Protein AF-D3EEK2-F1 (afdb_monomer_lite)

Radius of gyration: 17.23 Å; chains: 1; bounding box: 36×30×53 Å

pLDDT: mean 83.38, std 15.62, range [36.28, 97.56]

Structure (mmCIF, N/CA/C/O backbone):
data_AF-D3EEK2-F1
#
_entry.id   AF-D3EEK2-F1
#
loop_
_atom_site.group_PDB
_atom_site.id
_atom_site.type_symbol
_atom_site.label_atom_id
_atom_site.label_alt_id
_atom_site.label_comp_id
_atom_site.label_asym_id
_atom_site.label_entity_id
_atom_site.label_seq_id
_atom_site.pdbx_PDB_ins_code
_atom_site.Cartn_x
_atom_site.Cartn_y
_atom_site.Cartn_z
_atom_site.occupancy
_atom_site.B_iso_or_equiv
_atom_site.auth_seq_id
_atom_site.auth_comp_id
_atom_site.auth_asym_id
_atom_site.auth_atom_id
_atom_site.pdbx_PDB_model_num
ATOM 1 N N . MET A 1 1 ? -10.487 3.706 29.193 1.00 39.00 1 MET A N 1
ATOM 2 C CA . MET A 1 1 ? -10.398 3.234 27.797 1.00 39.00 1 MET A CA 1
ATOM 3 C C . MET A 1 1 ? -9.662 1.908 27.867 1.00 39.00 1 MET A C 1
ATOM 5 O O . MET A 1 1 ? -8.514 1.918 28.288 1.00 39.00 1 MET A O 1
ATOM 9 N N . ASN A 1 2 ? -10.366 0.787 27.685 1.00 36.28 2 ASN A N 1
ATOM 10 C CA . ASN A 1 2 ? -9.831 -0.544 27.988 1.00 36.28 2 ASN A CA 1
ATOM 11 C C . ASN A 1 2 ? -8.857 -0.980 26.888 1.00 36.28 2 ASN A C 1
ATOM 13 O O . ASN A 1 2 ? -9.197 -0.924 25.708 1.00 36.28 2 ASN A O 1
ATOM 17 N N . GLU A 1 3 ? -7.656 -1.412 27.270 1.00 43.62 3 GLU A N 1
ATOM 18 C CA . GLU A 1 3 ? -6.621 -1.924 26.358 1.00 43.62 3 GLU A CA 1
ATOM 19 C C . GLU A 1 3 ? -6.900 -3.362 25.863 1.00 43.62 3 GLU A C 1
ATOM 21 O O . GLU A 1 3 ? -6.012 -4.041 25.346 1.00 43.62 3 GLU A O 1
ATOM 26 N N . ASP A 1 4 ? -8.141 -3.836 25.988 1.00 43.84 4 ASP A N 1
ATOM 27 C CA . ASP A 1 4 ? -8.533 -5.227 25.721 1.00 43.84 4 ASP A CA 1
ATOM 28 C C . ASP A 1 4 ? -8.427 -5.639 24.245 1.00 43.84 4 ASP A C 1
ATOM 30 O O . ASP A 1 4 ? -8.330 -6.830 23.947 1.00 43.84 4 ASP A O 1
ATOM 34 N N . TRP A 1 5 ? -8.313 -4.687 23.311 1.00 47.16 5 TRP A N 1
ATOM 35 C CA . TRP A 1 5 ? -8.040 -5.010 21.904 1.00 47.16 5 TRP A CA 1
ATOM 36 C C . TRP A 1 5 ? -6.666 -5.672 21.701 1.00 47.16 5 TRP A C 1
ATOM 38 O O . TRP A 1 5 ? -6.472 -6.374 20.710 1.00 47.16 5 TRP A O 1
ATOM 48 N N . LYS A 1 6 ? -5.721 -5.500 22.642 1.00 44.69 6 LYS A N 1
ATOM 49 C CA . LYS A 1 6 ? -4.389 -6.123 22.577 1.00 44.69 6 LYS A CA 1
ATOM 50 C C . LYS A 1 6 ? -4.415 -7.632 22.871 1.00 44.69 6 LYS A C 1
ATOM 52 O O . LYS A 1 6 ? -3.452 -8.313 22.530 1.00 44.69 6 LYS A O 1
ATOM 57 N N . LYS A 1 7 ? -5.468 -8.168 23.511 1.00 38.81 7 LYS A N 1
ATOM 58 C CA . LYS A 1 7 ? -5.506 -9.565 23.998 1.00 38.81 7 LYS A CA 1
ATOM 59 C C . LYS A 1 7 ? -6.411 -10.518 23.215 1.00 38.81 7 LYS A C 1
ATOM 61 O O . LYS A 1 7 ? -6.133 -11.712 23.223 1.00 38.81 7 LYS A O 1
ATOM 66 N N . GLU A 1 8 ? -7.449 -10.045 22.528 1.00 38.81 8 GLU A N 1
ATOM 67 C CA . GLU A 1 8 ? -8.463 -10.955 21.955 1.00 38.81 8 GLU A CA 1
ATOM 68 C C . GLU A 1 8 ? -8.170 -11.494 20.546 1.00 38.81 8 GLU A C 1
ATOM 70 O O . GLU A 1 8 ? -8.897 -12.354 20.054 1.00 38.81 8 GLU A O 1
ATOM 75 N N . ARG A 1 9 ? -7.081 -11.082 19.892 1.00 46.06 9 ARG A N 1
ATOM 76 C CA . ARG A 1 9 ? -6.668 -11.661 18.602 1.00 46.06 9 ARG A CA 1
ATOM 77 C C . ARG A 1 9 ? -5.162 -11.816 18.562 1.00 46.06 9 ARG A C 1
ATOM 79 O O . ARG A 1 9 ? -4.489 -10.934 18.051 1.00 46.06 9 ARG A O 1
ATOM 86 N N . GLY A 1 10 ? -4.642 -12.916 19.112 1.00 36.31 10 GLY A N 1
ATOM 87 C CA . GLY A 1 10 ? -3.218 -13.286 19.150 1.00 36.31 10 GLY A CA 1
ATOM 88 C C . GLY A 1 10 ? -2.546 -13.464 17.778 1.00 36.31 10 GLY A C 1
ATOM 89 O O . GLY A 1 10 ? -1.915 -14.480 17.521 1.00 36.31 10 GLY A O 1
ATOM 90 N N . MET A 1 11 ? -2.675 -12.480 16.897 1.00 45.88 11 MET A N 1
ATOM 91 C CA . MET A 1 11 ? -1.935 -12.311 15.664 1.00 45.88 11 MET A CA 1
ATOM 92 C C . MET A 1 11 ? -1.010 -11.125 15.882 1.00 45.88 11 MET A C 1
ATOM 94 O O . MET A 1 11 ? -1.413 -9.964 15.806 1.00 45.88 11 MET A O 1
ATOM 98 N N . SER A 1 12 ? 0.255 -11.420 16.160 1.00 53.75 12 SER A N 1
ATOM 99 C CA . SER A 1 12 ? 1.298 -10.445 15.884 1.00 53.75 12 SER A CA 1
ATOM 100 C C . SER A 1 12 ? 1.316 -10.268 14.366 1.00 53.75 12 SER A C 1
ATOM 102 O O . SER A 1 12 ? 1.876 -11.103 13.664 1.00 53.75 12 SER A O 1
ATOM 104 N N . TYR A 1 13 ? 0.646 -9.231 13.846 1.00 62.06 13 TYR A N 1
ATOM 105 C CA . TYR A 1 13 ? 0.658 -8.895 12.409 1.00 62.06 13 TYR A CA 1
ATOM 106 C C . TYR A 1 13 ? 2.073 -8.606 11.887 1.00 62.06 13 TYR A C 1
ATOM 108 O O . TYR A 1 13 ? 2.296 -8.575 10.683 1.00 62.06 13 TYR A O 1
ATOM 116 N N . PHE A 1 14 ? 3.010 -8.399 12.810 1.00 69.75 14 PHE A N 1
ATOM 117 C CA . PHE A 1 14 ? 4.388 -8.035 12.564 1.00 69.75 14 PHE A CA 1
ATOM 118 C C . PHE A 1 14 ? 5.326 -9.010 13.256 1.00 69.75 14 PHE A C 1
ATOM 120 O O . PHE A 1 14 ? 5.081 -9.437 14.389 1.00 69.75 14 PHE A O 1
ATOM 127 N N . LYS A 1 15 ? 6.450 -9.308 12.618 1.00 76.69 15 LYS A N 1
ATOM 128 C CA . LYS A 1 15 ? 7.621 -9.830 13.321 1.00 76.69 15 LYS A CA 1
ATOM 129 C C . LYS A 1 15 ? 8.197 -8.728 14.211 1.00 76.69 15 LYS A C 1
ATOM 131 O O . LYS A 1 15 ? 8.028 -7.538 13.945 1.00 76.69 15 LYS A O 1
ATOM 136 N N . GLN A 1 16 ? 8.896 -9.114 15.276 1.00 72.44 16 GLN A N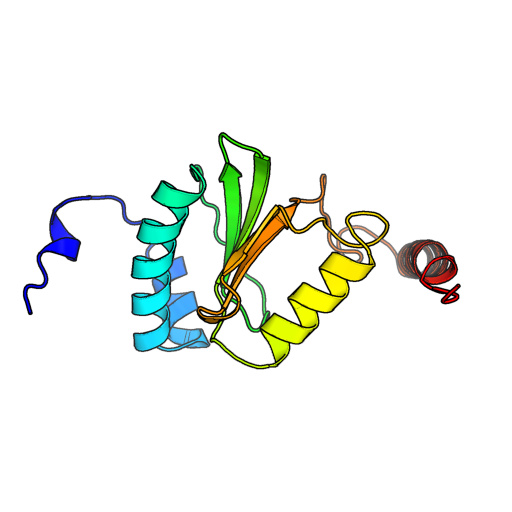 1
ATOM 137 C CA . GLN A 1 16 ? 9.444 -8.154 16.239 1.00 72.44 16 GLN A CA 1
ATOM 138 C C . GLN A 1 16 ? 10.369 -7.116 15.575 1.00 72.44 16 GLN A C 1
ATOM 140 O O . GLN A 1 16 ? 10.294 -5.931 15.896 1.00 72.44 16 GLN A O 1
ATOM 145 N N . ASP A 1 17 ? 11.170 -7.530 14.591 1.00 82.12 17 ASP A N 1
ATOM 146 C CA . ASP A 1 17 ? 12.060 -6.634 13.850 1.00 82.12 17 ASP A CA 1
ATOM 147 C C . ASP A 1 17 ? 11.302 -5.653 12.935 1.00 82.12 17 ASP A C 1
ATOM 149 O O . ASP A 1 17 ? 11.770 -4.542 12.684 1.00 82.12 17 ASP A O 1
ATOM 153 N N . GLU A 1 18 ? 10.118 -6.024 12.444 1.00 83.31 18 GLU A N 1
ATOM 154 C CA . GLU A 1 18 ? 9.257 -5.153 11.637 1.00 83.31 18 GLU A CA 1
ATOM 155 C C . GLU A 1 18 ? 8.629 -4.056 12.500 1.00 83.31 18 GLU A C 1
ATOM 157 O O . GLU A 1 18 ? 8.640 -2.886 12.108 1.00 83.31 18 GLU A O 1
ATOM 162 N N . THR A 1 19 ? 8.168 -4.411 13.702 1.00 86.38 19 THR A N 1
ATOM 163 C CA . THR A 1 19 ? 7.663 -3.458 14.699 1.00 86.38 19 THR A CA 1
ATOM 164 C C . THR A 1 19 ? 8.707 -2.392 15.022 1.00 86.38 19 THR A C 1
ATOM 166 O O . THR A 1 19 ? 8.426 -1.196 14.925 1.00 86.38 19 THR A O 1
ATOM 169 N N . GLU A 1 20 ? 9.936 -2.806 15.337 1.00 86.19 20 GLU A N 1
ATOM 170 C CA . GLU A 1 20 ? 11.037 -1.888 15.652 1.00 86.19 20 GLU A CA 1
ATOM 171 C C . GLU A 1 20 ? 11.357 -0.952 14.478 1.00 86.19 20 GLU A C 1
ATOM 173 O O . GLU A 1 20 ? 11.512 0.257 14.671 1.00 86.19 20 GLU A O 1
ATOM 178 N N . LYS A 1 21 ? 11.377 -1.471 13.242 1.00 86.00 21 LYS A N 1
ATOM 179 C CA . LYS A 1 21 ? 11.602 -0.667 12.028 1.00 86.00 21 LYS A CA 1
ATOM 180 C C . LYS A 1 21 ? 10.499 0.371 11.805 1.00 86.00 21 LYS A C 1
ATOM 182 O O . LYS A 1 21 ? 10.804 1.513 11.452 1.00 86.00 21 LYS A O 1
ATOM 187 N N . ILE A 1 22 ? 9.230 0.005 12.002 1.00 85.50 22 ILE A N 1
ATOM 188 C CA . ILE A 1 22 ? 8.098 0.929 11.832 1.00 85.50 22 ILE A CA 1
ATOM 189 C C . ILE A 1 22 ? 8.144 2.024 12.900 1.00 85.50 22 ILE A C 1
ATOM 191 O O . ILE A 1 22 ? 8.058 3.205 12.557 1.00 85.50 22 ILE A O 1
ATOM 195 N N . ILE A 1 23 ? 8.337 1.656 14.171 1.00 89.19 23 ILE A N 1
ATOM 196 C CA . ILE A 1 23 ? 8.418 2.613 15.284 1.00 89.19 23 ILE A CA 1
ATOM 197 C C . ILE A 1 23 ? 9.604 3.561 15.092 1.00 89.19 23 ILE A C 1
ATOM 199 O O . ILE A 1 23 ? 9.427 4.776 15.170 1.00 89.19 23 ILE A O 1
ATOM 203 N N . SER A 1 24 ? 10.790 3.033 14.775 1.00 88.00 24 SER A N 1
ATOM 204 C CA . SER A 1 24 ? 12.001 3.832 14.555 1.00 88.00 24 SER A CA 1
ATOM 205 C C . SER A 1 24 ? 11.819 4.872 13.445 1.00 88.00 24 SER A C 1
ATOM 207 O O . SER A 1 24 ? 12.291 6.002 13.565 1.00 88.00 24 SER A O 1
ATOM 209 N N . ARG A 1 25 ? 11.103 4.517 12.372 1.00 86.69 25 ARG A N 1
ATOM 210 C CA . ARG A 1 25 ? 10.916 5.394 11.213 1.00 86.69 25 ARG A CA 1
ATOM 211 C C . ARG A 1 25 ? 9.765 6.387 11.370 1.00 86.69 25 ARG A C 1
ATOM 213 O O . ARG A 1 25 ? 9.893 7.533 10.942 1.00 86.69 25 ARG A O 1
ATOM 220 N N . PHE A 1 26 ? 8.630 5.950 11.907 1.00 87.12 26 PHE A N 1
ATOM 221 C CA . PHE A 1 26 ? 7.379 6.716 11.854 1.00 87.12 26 PHE A CA 1
ATOM 222 C C . PHE A 1 26 ? 6.865 7.186 13.221 1.00 87.12 26 PHE A C 1
ATOM 224 O O . PHE A 1 26 ? 6.008 8.081 13.267 1.00 87.12 26 PHE A O 1
ATOM 231 N N . GLY A 1 27 ? 7.411 6.628 14.303 1.00 90.69 27 GLY A N 1
ATOM 232 C CA . GLY A 1 27 ? 7.006 6.863 15.685 1.00 90.69 27 GLY A CA 1
ATOM 233 C C . GLY A 1 27 ? 5.954 5.870 16.187 1.00 90.69 27 GLY A C 1
ATOM 234 O O . GLY A 1 27 ? 5.191 5.285 15.418 1.00 90.69 27 GLY A O 1
ATOM 235 N N . GLU A 1 28 ? 5.891 5.718 17.508 1.00 92.06 28 GLU A N 1
ATOM 236 C CA . GLU A 1 28 ? 4.999 4.780 18.202 1.00 92.06 28 GLU A CA 1
ATOM 237 C C . GLU A 1 28 ? 3.512 5.062 17.945 1.00 92.06 28 GLU A C 1
ATOM 239 O O . GLU A 1 28 ? 2.760 4.158 17.594 1.00 92.06 28 GLU A O 1
ATOM 244 N N . SER A 1 29 ? 3.094 6.331 17.986 1.00 91.75 29 SER A N 1
ATOM 245 C CA . SER A 1 29 ? 1.699 6.713 17.714 1.00 91.75 29 SER A CA 1
ATOM 246 C C . SER A 1 29 ? 1.235 6.332 16.305 1.00 91.75 29 SER A C 1
ATOM 248 O O . SER A 1 29 ? 0.063 6.018 16.083 1.00 91.75 29 SER A O 1
ATOM 250 N N . PHE A 1 30 ? 2.155 6.341 15.338 1.00 91.38 30 PHE A N 1
ATOM 251 C CA . PHE A 1 30 ? 1.868 5.883 13.988 1.00 91.38 30 PHE A CA 1
ATOM 252 C C . PHE A 1 30 ? 1.775 4.358 13.924 1.00 91.38 30 PHE A C 1
ATOM 254 O O . PHE A 1 30 ? 0.872 3.842 13.277 1.00 91.38 30 PHE A O 1
ATOM 261 N N . TYR A 1 31 ? 2.656 3.639 14.618 1.00 90.75 31 TYR A N 1
ATOM 262 C CA . TYR A 1 31 ? 2.573 2.182 14.719 1.00 90.75 31 TYR A CA 1
ATOM 263 C C . TYR A 1 31 ? 1.231 1.723 15.317 1.00 90.75 31 TYR A C 1
ATOM 265 O O . TYR A 1 31 ? 0.569 0.849 14.760 1.00 90.75 31 TYR A O 1
ATOM 273 N N . GLU A 1 32 ? 0.755 2.373 16.380 1.00 91.56 32 GLU A N 1
ATOM 274 C CA . GLU A 1 32 ? -0.568 2.079 16.943 1.00 91.56 32 GLU A CA 1
ATOM 275 C C . GLU A 1 32 ? -1.710 2.347 15.955 1.00 91.56 32 GLU A C 1
ATOM 277 O O . GLU A 1 32 ? -2.690 1.602 15.919 1.00 91.56 32 GLU A O 1
ATOM 282 N N . LYS A 1 33 ? -1.597 3.410 15.145 1.00 92.00 33 LYS A N 1
ATOM 283 C CA . LYS A 1 33 ? -2.541 3.671 14.052 1.00 92.00 33 LYS A CA 1
ATOM 284 C C . LYS A 1 33 ? -2.525 2.523 13.043 1.00 92.00 33 LYS A C 1
ATOM 286 O O . LYS A 1 33 ? -3.589 2.005 12.733 1.00 92.00 33 LYS A O 1
ATOM 291 N N . VAL A 1 34 ? -1.345 2.094 12.594 1.00 91.44 34 VAL A N 1
ATOM 292 C CA . VAL A 1 34 ? -1.199 0.979 11.645 1.00 91.44 34 VAL A CA 1
ATOM 293 C C . VAL A 1 34 ? -1.891 -0.282 12.166 1.00 91.44 34 VAL A C 1
ATOM 295 O O . VAL A 1 34 ? -2.619 -0.918 11.411 1.00 91.44 34 VAL A O 1
ATOM 298 N N . LEU A 1 35 ? -1.736 -0.617 13.451 1.00 91.44 35 LEU A N 1
ATOM 299 C CA . LEU A 1 35 ? -2.418 -1.771 14.049 1.00 91.44 35 LEU A CA 1
ATOM 300 C C . LEU A 1 35 ? -3.947 -1.659 13.961 1.00 91.44 35 LEU A C 1
ATOM 302 O O . LEU A 1 35 ? -4.614 -2.619 13.576 1.00 91.44 35 LEU A O 1
ATOM 306 N N . ARG A 1 36 ? -4.508 -0.488 14.287 1.00 92.62 36 ARG A N 1
ATOM 307 C CA . ARG A 1 36 ? -5.960 -0.253 14.199 1.00 92.62 36 ARG A CA 1
ATOM 308 C C . ARG A 1 36 ? -6.465 -0.294 12.758 1.00 92.62 36 ARG A C 1
ATOM 310 O O . ARG A 1 36 ? -7.521 -0.873 12.497 1.00 92.62 36 ARG A O 1
ATOM 317 N N . ASP A 1 37 ? -5.709 0.289 11.836 1.00 94.06 37 ASP A N 1
ATOM 318 C CA . ASP A 1 37 ? -6.063 0.326 10.421 1.00 94.06 37 ASP A CA 1
ATOM 319 C C . ASP A 1 37 ? -6.039 -1.082 9.827 1.00 94.06 37 ASP A C 1
ATOM 321 O O . ASP A 1 37 ? -7.006 -1.486 9.189 1.00 94.06 37 ASP A O 1
ATOM 325 N N . ILE A 1 38 ? -4.995 -1.875 10.092 1.00 91.38 38 ILE A N 1
ATOM 326 C CA . ILE A 1 38 ? -4.919 -3.259 9.608 1.00 91.38 38 ILE A CA 1
ATOM 327 C C . ILE A 1 38 ? -6.150 -4.045 10.048 1.00 91.38 38 ILE A C 1
ATOM 329 O O . ILE A 1 38 ? -6.772 -4.681 9.204 1.00 91.38 38 ILE A O 1
ATOM 333 N N . VAL A 1 39 ? -6.553 -3.965 11.319 1.00 91.12 39 VAL A N 1
ATOM 334 C CA . VAL A 1 39 ? -7.767 -4.646 11.800 1.00 91.12 39 VAL A CA 1
ATOM 335 C C . VAL A 1 39 ? -9.004 -4.170 11.033 1.00 91.12 39 VAL A C 1
ATOM 337 O O . VAL A 1 39 ? -9.753 -4.989 10.501 1.00 91.12 39 VAL A O 1
ATOM 340 N N . THR A 1 40 ? -9.183 -2.853 10.922 1.00 94.56 40 THR A N 1
ATOM 341 C CA . THR A 1 40 ? -10.353 -2.238 10.279 1.00 94.56 40 THR A CA 1
ATOM 342 C C . THR A 1 40 ? -10.472 -2.638 8.807 1.00 94.56 40 THR A C 1
ATOM 344 O O . THR A 1 40 ? -11.521 -3.098 8.352 1.00 94.56 40 THR A O 1
ATOM 347 N N . TYR A 1 41 ? -9.390 -2.488 8.044 1.00 95.44 41 TYR A N 1
ATOM 348 C CA . TYR A 1 41 ? -9.411 -2.698 6.599 1.00 95.44 41 TYR A CA 1
ATOM 349 C C . TYR A 1 41 ? -9.260 -4.166 6.207 1.00 95.44 41 TYR A C 1
ATOM 351 O O . TYR A 1 41 ? -9.749 -4.553 5.148 1.00 95.44 41 TYR A O 1
ATOM 359 N N . THR A 1 42 ? -8.695 -5.011 7.075 1.00 93.12 42 THR A N 1
ATOM 360 C CA . THR A 1 42 ? -8.743 -6.469 6.899 1.00 93.12 42 THR A CA 1
ATOM 361 C C . THR A 1 42 ? -10.179 -6.966 6.865 1.00 93.12 42 THR A C 1
ATOM 363 O O . THR A 1 42 ? -10.556 -7.701 5.954 1.00 93.12 42 THR A O 1
ATOM 366 N N . GLU A 1 43 ? -11.017 -6.520 7.799 1.00 93.44 43 GLU A N 1
ATOM 367 C CA . GLU A 1 43 ? -12.425 -6.918 7.826 1.00 93.44 43 GLU A CA 1
ATOM 368 C C . GLU A 1 43 ? -13.221 -6.315 6.663 1.00 93.44 43 GLU A C 1
ATOM 370 O O . GLU A 1 43 ? -14.033 -7.017 6.042 1.00 93.44 43 GLU A O 1
ATOM 375 N N . LYS A 1 44 ? -12.964 -5.033 6.359 1.00 96.62 44 LYS A N 1
ATOM 376 C CA . LYS A 1 44 ? -13.651 -4.270 5.307 1.00 96.62 44 LYS A CA 1
ATOM 377 C C . LYS A 1 44 ? -13.358 -4.807 3.905 1.00 96.62 44 LYS A C 1
ATOM 379 O O . LYS A 1 44 ? -14.280 -4.933 3.107 1.00 96.62 44 LYS A O 1
ATOM 384 N N . TRP A 1 45 ? -12.099 -5.137 3.613 1.00 97.56 45 TRP A N 1
ATOM 385 C CA . TRP A 1 45 ? -11.632 -5.513 2.271 1.00 97.56 45 TRP A CA 1
ATOM 386 C C . TRP A 1 45 ? -11.184 -6.978 2.155 1.00 97.56 45 TRP A C 1
ATOM 388 O O . TRP A 1 45 ? -10.586 -7.366 1.149 1.00 97.56 45 TRP A O 1
ATOM 398 N N . LYS A 1 46 ? -11.501 -7.794 3.171 1.00 96.31 46 LYS A N 1
ATOM 399 C CA . LYS A 1 46 ? -11.230 -9.242 3.230 1.00 96.31 46 LYS A CA 1
ATOM 400 C C . LYS A 1 46 ? -9.761 -9.573 2.975 1.00 96.31 46 LYS A C 1
ATOM 402 O O . LYS A 1 46 ? -9.447 -10.377 2.098 1.00 96.31 46 LYS A O 1
ATOM 407 N N . LEU A 1 47 ? -8.872 -8.895 3.706 1.00 95.62 47 LEU A N 1
ATOM 408 C CA . LEU A 1 47 ? -7.425 -9.008 3.516 1.00 95.62 47 LEU A CA 1
ATOM 409 C C . LEU A 1 47 ? -6.802 -10.121 4.369 1.00 95.62 47 LEU A C 1
ATOM 411 O O . LEU A 1 47 ? -7.223 -10.362 5.495 1.00 95.62 47 LEU A O 1
ATOM 415 N N . TYR A 1 48 ? -5.767 -10.773 3.852 1.00 93.50 48 TYR A N 1
ATOM 416 C CA . TYR A 1 48 ? -5.003 -11.817 4.539 1.00 93.50 48 TYR A CA 1
ATOM 417 C C . TYR A 1 48 ? -3.584 -11.940 3.948 1.00 93.50 48 TYR A C 1
ATOM 419 O O . TYR A 1 48 ? -3.240 -11.221 3.011 1.00 93.50 48 TYR A O 1
ATOM 427 N N . ASP A 1 49 ? -2.746 -12.824 4.506 1.00 92.38 49 ASP A N 1
ATOM 428 C CA . ASP A 1 49 ? -1.360 -13.082 4.062 1.00 92.38 49 ASP A CA 1
ATOM 429 C C . ASP A 1 49 ? -0.494 -11.807 3.933 1.00 92.38 49 ASP A C 1
ATOM 431 O O . ASP A 1 49 ? 0.061 -11.516 2.875 1.00 92.38 49 ASP A O 1
ATOM 435 N N . PHE A 1 50 ? -0.392 -11.015 5.004 1.00 91.00 50 PHE A N 1
ATOM 436 C CA . PHE A 1 50 ? 0.378 -9.768 4.992 1.00 91.00 50 PHE A CA 1
ATOM 437 C C . PHE A 1 50 ? 1.895 -10.005 4.999 1.00 91.00 50 PHE A C 1
ATOM 439 O O . PHE A 1 50 ? 2.426 -10.737 5.832 1.00 91.00 50 PHE A O 1
ATOM 446 N N . GLU A 1 51 ? 2.595 -9.295 4.120 1.00 90.69 51 GLU A N 1
ATOM 447 C CA . GLU A 1 51 ? 4.051 -9.204 4.048 1.00 90.69 51 GLU A CA 1
ATOM 448 C C . GLU A 1 51 ? 4.458 -7.727 4.079 1.00 90.69 51 GLU A C 1
ATOM 450 O O . GLU A 1 51 ? 4.085 -6.939 3.202 1.00 90.69 51 GLU A O 1
ATOM 455 N N . PHE A 1 52 ? 5.227 -7.332 5.095 1.00 88.81 52 PHE A N 1
ATOM 456 C CA . PHE A 1 52 ? 5.699 -5.958 5.214 1.00 88.81 52 PHE A CA 1
ATOM 457 C C . PHE A 1 52 ? 6.805 -5.660 4.194 1.00 88.81 52 PHE A C 1
ATOM 459 O O . PHE A 1 52 ? 7.854 -6.304 4.162 1.00 88.81 52 PHE A O 1
ATOM 466 N N . VAL A 1 53 ? 6.599 -4.624 3.379 1.00 87.31 53 VAL A N 1
ATOM 467 C CA . VAL A 1 53 ? 7.590 -4.163 2.406 1.00 87.31 53 VAL A CA 1
ATOM 468 C C . VAL A 1 53 ? 8.474 -3.106 3.052 1.00 87.31 53 VAL A C 1
ATOM 470 O O . VAL A 1 53 ? 8.095 -1.941 3.208 1.00 87.31 53 VAL A O 1
ATOM 473 N N . HIS A 1 54 ? 9.702 -3.504 3.377 1.00 78.00 54 HIS A N 1
ATOM 474 C CA . HIS A 1 54 ? 10.746 -2.591 3.828 1.00 78.00 54 HIS A CA 1
ATOM 475 C C . HIS A 1 54 ? 11.121 -1.605 2.713 1.00 78.00 54 HIS A C 1
ATOM 477 O O . HIS A 1 54 ? 11.957 -1.889 1.859 1.00 78.00 54 HIS A O 1
ATOM 483 N N . SER A 1 55 ? 10.508 -0.423 2.722 1.00 70.75 55 SER A N 1
ATOM 484 C CA . SER A 1 55 ? 10.820 0.649 1.778 1.00 70.75 55 SER A CA 1
ATOM 485 C C . SER A 1 55 ? 11.067 1.970 2.502 1.00 70.75 55 SER A C 1
ATOM 487 O O . SER A 1 55 ? 10.480 2.255 3.546 1.00 70.75 55 SER A O 1
ATOM 489 N N . TYR A 1 56 ? 11.907 2.828 1.918 1.00 60.94 56 TYR A N 1
ATOM 490 C CA . TYR A 1 56 ? 12.102 4.212 2.370 1.00 60.94 56 TYR A CA 1
ATOM 491 C C . TYR A 1 56 ? 10.943 5.135 1.955 1.00 60.94 56 TYR A C 1
ATOM 493 O O . TYR A 1 56 ? 11.136 6.342 1.800 1.00 60.94 56 TYR A O 1
ATOM 501 N N . SER A 1 57 ? 9.732 4.602 1.779 1.00 66.69 57 SER A N 1
ATOM 502 C CA . SER A 1 57 ? 8.570 5.405 1.409 1.00 66.69 57 SER A CA 1
ATOM 503 C C . SER A 1 57 ? 8.053 6.236 2.597 1.00 66.69 57 SER A C 1
ATOM 505 O O . SER A 1 57 ? 8.462 6.038 3.751 1.00 66.69 57 SER A O 1
ATOM 507 N N . ALA A 1 58 ? 7.182 7.206 2.312 1.00 74.06 58 ALA A N 1
ATOM 508 C CA . ALA A 1 58 ? 6.474 7.989 3.327 1.00 74.06 58 ALA A CA 1
ATOM 509 C C . ALA A 1 58 ? 5.335 7.202 4.011 1.00 74.06 58 ALA A C 1
ATOM 511 O O . ALA A 1 58 ? 4.847 7.632 5.056 1.00 74.06 58 ALA A O 1
ATOM 512 N N . ASN A 1 59 ? 4.954 6.053 3.443 1.00 84.00 59 ASN A N 1
ATOM 513 C CA . ASN A 1 59 ? 3.883 5.179 3.908 1.00 84.00 59 ASN A CA 1
ATOM 514 C C . ASN A 1 59 ? 4.451 3.842 4.419 1.00 84.00 59 ASN A C 1
ATOM 516 O O . ASN A 1 59 ? 5.525 3.388 4.014 1.00 84.00 59 ASN A O 1
ATOM 520 N N . CYS A 1 60 ? 3.704 3.188 5.301 1.00 89.69 60 CYS A N 1
ATOM 521 C CA . CYS A 1 60 ? 3.895 1.783 5.631 1.00 89.69 60 CYS A CA 1
ATOM 522 C C . CYS A 1 60 ? 3.206 0.946 4.546 1.00 89.69 60 CYS A C 1
ATOM 524 O O . CYS A 1 60 ? 2.043 1.194 4.235 1.00 89.69 60 CYS A O 1
ATOM 526 N N . VAL A 1 61 ? 3.928 0.017 3.920 1.00 91.81 61 VAL A N 1
ATOM 527 C CA . VAL A 1 61 ? 3.452 -0.702 2.730 1.00 91.81 61 VAL A CA 1
ATOM 528 C C . VAL A 1 61 ? 3.443 -2.195 3.004 1.00 91.81 61 VAL A C 1
ATOM 530 O O . VAL A 1 61 ? 4.435 -2.742 3.482 1.00 91.81 61 VAL A O 1
ATOM 533 N N . PHE A 1 62 ? 2.343 -2.849 2.649 1.00 92.38 62 PHE A N 1
ATOM 534 C CA . PHE A 1 62 ? 2.160 -4.285 2.786 1.00 92.38 62 PHE A CA 1
ATOM 535 C C . PHE A 1 62 ? 1.772 -4.889 1.451 1.00 92.38 62 PHE A C 1
ATOM 537 O O . PHE A 1 62 ? 0.853 -4.394 0.804 1.00 92.38 62 PHE A O 1
ATOM 544 N N . LYS A 1 63 ? 2.420 -5.985 1.066 1.00 93.69 63 LYS A N 1
ATOM 545 C CA . LYS A 1 63 ? 1.813 -6.925 0.124 1.00 93.69 63 LYS A CA 1
ATOM 546 C C . LYS A 1 63 ? 0.835 -7.790 0.910 1.00 93.69 63 LYS A C 1
ATOM 548 O O . LYS A 1 63 ? 1.113 -8.153 2.048 1.00 93.69 63 LYS A O 1
ATOM 553 N N . CYS A 1 64 ? -0.316 -8.080 0.332 1.00 94.38 64 CYS A N 1
ATOM 554 C CA . CYS A 1 64 ? -1.315 -8.950 0.937 1.00 94.38 64 CYS A CA 1
ATOM 555 C C . CYS A 1 64 ? -2.199 -9.574 -0.144 1.00 94.38 64 CYS A C 1
ATOM 557 O O . CYS A 1 64 ? -2.045 -9.301 -1.339 1.00 94.38 64 CYS A O 1
ATOM 559 N N . ARG A 1 65 ? -3.132 -10.421 0.274 1.00 95.81 65 ARG A N 1
ATOM 560 C CA . ARG A 1 65 ? -4.204 -10.933 -0.575 1.00 95.81 65 ARG A CA 1
ATOM 561 C C . ARG A 1 65 ? -5.542 -10.397 -0.110 1.00 95.81 65 ARG A C 1
ATOM 563 O O . ARG A 1 65 ? -5.746 -10.193 1.079 1.00 95.81 65 ARG A O 1
ATOM 570 N N . SER A 1 66 ? -6.455 -10.220 -1.052 1.00 97.12 66 SER A N 1
ATOM 571 C CA . SER A 1 66 ? -7.863 -9.925 -0.823 1.00 97.12 66 SER A CA 1
ATOM 572 C C . SER A 1 66 ? -8.712 -11.032 -1.433 1.00 97.12 66 SER A C 1
ATOM 574 O O . SER A 1 66 ? -8.478 -11.435 -2.573 1.00 97.12 66 SER A O 1
ATOM 576 N N . GLU A 1 67 ? -9.742 -11.489 -0.723 1.00 97.31 67 GLU A N 1
ATOM 577 C CA . GLU A 1 67 ? -10.750 -12.386 -1.313 1.00 97.31 67 GLU A CA 1
ATOM 578 C C . GLU A 1 67 ? -11.514 -11.720 -2.469 1.00 97.31 67 GLU A C 1
ATOM 580 O O . GLU A 1 67 ? -12.022 -12.405 -3.353 1.00 97.31 67 GLU A O 1
ATOM 585 N N . LEU A 1 68 ? -11.578 -10.384 -2.476 1.00 97.00 68 LEU A N 1
ATOM 586 C CA . LEU A 1 68 ? -12.301 -9.596 -3.474 1.00 97.00 68 LEU A CA 1
ATOM 587 C C . LEU A 1 68 ? -11.443 -9.289 -4.709 1.00 97.00 68 LEU A C 1
ATOM 589 O O . LEU A 1 68 ? -11.968 -9.217 -5.819 1.00 97.00 68 LEU A O 1
ATOM 593 N N . TYR A 1 69 ? -10.134 -9.091 -4.514 1.00 96.75 69 TYR A N 1
ATOM 594 C CA . TYR A 1 69 ? -9.249 -8.499 -5.528 1.00 96.75 69 TYR A CA 1
ATOM 595 C C . TYR A 1 69 ? -8.009 -9.339 -5.878 1.00 96.75 69 TYR A C 1
ATOM 597 O O . TYR A 1 69 ? -7.298 -9.007 -6.823 1.00 96.75 69 TYR A O 1
ATOM 605 N N . GLY A 1 70 ? -7.735 -10.437 -5.167 1.00 96.00 70 GLY A N 1
ATOM 606 C CA . GLY A 1 70 ? -6.531 -11.245 -5.381 1.00 96.00 70 GLY A CA 1
ATOM 607 C C . GLY A 1 70 ? -5.286 -10.612 -4.753 1.00 96.00 70 GLY A C 1
ATOM 608 O O . GLY A 1 70 ? -5.333 -10.186 -3.605 1.00 96.00 70 GLY A O 1
ATOM 609 N N . ASN A 1 71 ? -4.153 -10.583 -5.464 1.00 96.31 71 ASN A N 1
ATOM 610 C CA . ASN A 1 71 ? -2.911 -10.000 -4.939 1.00 96.31 71 ASN A CA 1
ATOM 611 C C . ASN A 1 71 ? -3.002 -8.466 -4.893 1.00 96.31 71 ASN A C 1
ATOM 613 O O . ASN A 1 71 ? -3.198 -7.814 -5.920 1.00 96.31 71 ASN A O 1
ATOM 617 N N . THR A 1 72 ? -2.788 -7.887 -3.715 1.00 96.75 72 THR A N 1
ATOM 618 C CA . THR A 1 72 ? -2.970 -6.455 -3.454 1.00 96.75 72 THR A CA 1
ATOM 619 C C . THR A 1 72 ? -1.793 -5.849 -2.698 1.00 96.75 72 THR A C 1
ATOM 621 O O . THR A 1 72 ? -1.004 -6.547 -2.058 1.00 96.75 72 THR A O 1
ATOM 624 N N . VAL A 1 73 ? -1.686 -4.525 -2.753 1.00 95.38 73 VAL A N 1
ATOM 625 C CA . VAL A 1 73 ? -0.797 -3.731 -1.907 1.00 95.38 73 VAL A CA 1
ATOM 626 C C . VAL A 1 73 ? -1.643 -2.804 -1.043 1.00 95.38 73 VAL A C 1
ATOM 628 O O . VAL A 1 73 ? -2.426 -2.010 -1.559 1.00 95.38 73 VAL A O 1
ATOM 631 N N . LEU A 1 74 ? -1.478 -2.893 0.276 1.00 95.50 74 LEU A N 1
ATOM 632 C CA . LEU A 1 74 ? -2.063 -1.963 1.236 1.00 95.50 74 LEU A CA 1
ATOM 633 C C . LEU A 1 74 ? -1.017 -0.918 1.629 1.00 95.50 74 LEU A C 1
ATOM 635 O O . LEU A 1 74 ? 0.025 -1.245 2.203 1.00 95.50 74 LEU A O 1
ATOM 639 N N . LYS A 1 75 ? -1.315 0.351 1.363 1.00 94.31 75 LYS A N 1
ATOM 640 C CA . LYS A 1 75 ? -0.537 1.496 1.833 1.00 94.31 75 LYS A CA 1
ATOM 641 C C . LYS A 1 75 ? -1.251 2.146 3.008 1.00 94.31 75 LYS A C 1
ATOM 643 O O . LYS A 1 75 ? -2.401 2.561 2.892 1.00 94.31 75 LYS A O 1
ATOM 648 N N . VAL A 1 76 ? -0.535 2.272 4.119 1.00 92.88 76 VAL A N 1
ATOM 649 C CA . VAL A 1 76 ? -0.975 2.966 5.329 1.00 92.88 76 VAL A CA 1
ATOM 650 C C . VAL A 1 76 ? -0.085 4.182 5.535 1.00 92.88 76 VAL A C 1
ATOM 652 O O . VAL A 1 76 ? 1.098 4.066 5.851 1.00 92.88 76 VAL A O 1
ATOM 655 N N . GLY A 1 77 ? -0.650 5.363 5.329 1.00 89.94 77 GLY A N 1
ATOM 656 C CA . GLY A 1 77 ? 0.019 6.647 5.466 1.00 89.94 77 GLY A CA 1
ATOM 657 C C . GLY A 1 77 ? -0.515 7.481 6.626 1.00 89.94 77 GLY A C 1
ATOM 658 O O . GLY A 1 77 ? -1.419 7.092 7.375 1.00 89.94 77 GLY A O 1
ATOM 659 N N . LYS A 1 78 ? 0.068 8.675 6.777 1.00 85.31 78 LYS A N 1
ATOM 660 C CA . LYS A 1 78 ? -0.541 9.750 7.571 1.00 85.31 78 LYS A CA 1
ATOM 661 C C . LYS A 1 78 ? -1.566 10.470 6.689 1.00 85.31 78 LYS A C 1
ATOM 663 O O . LYS A 1 78 ? -1.270 10.684 5.515 1.00 85.31 78 LYS A O 1
ATOM 668 N N . PRO A 1 79 ? -2.713 10.894 7.235 1.00 78.75 79 PRO A N 1
ATOM 669 C CA . PRO A 1 79 ? -3.690 11.663 6.478 1.00 78.75 79 PRO A CA 1
ATOM 670 C C . PRO A 1 79 ? -3.088 13.026 6.128 1.00 78.75 7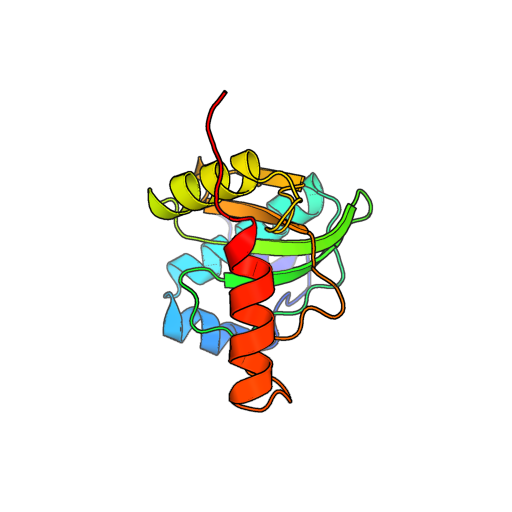9 PRO A C 1
ATOM 672 O O . PRO A 1 79 ? -2.920 13.900 6.980 1.00 78.75 79 PRO A O 1
ATOM 675 N N . ARG A 1 80 ? -2.646 13.166 4.880 1.00 81.31 80 ARG A N 1
ATOM 676 C CA . ARG A 1 80 ? -1.978 14.359 4.361 1.00 81.31 80 ARG A CA 1
ATOM 677 C C . ARG A 1 80 ? -2.364 14.585 2.905 1.00 81.31 80 ARG A C 1
ATOM 679 O O . ARG A 1 80 ? -2.856 13.678 2.235 1.00 81.31 80 ARG A O 1
ATOM 686 N N . LYS A 1 81 ? -2.099 15.795 2.408 1.00 78.56 81 LYS A N 1
ATOM 687 C CA . LYS A 1 81 ? -2.404 16.190 1.025 1.00 78.56 81 LYS A CA 1
ATOM 688 C C . LYS A 1 81 ? -1.747 15.268 -0.003 1.00 78.56 81 LYS A C 1
ATOM 690 O O . LYS A 1 81 ? -2.333 15.032 -1.050 1.00 78.56 81 LYS A O 1
ATOM 695 N N . GLU A 1 82 ? -0.573 14.722 0.303 1.00 81.19 82 GLU A N 1
ATOM 696 C CA . GLU A 1 82 ? 0.160 13.826 -0.590 1.00 81.19 82 GLU A CA 1
ATOM 697 C C . GLU A 1 82 ? -0.624 12.546 -0.910 1.00 81.19 82 GLU A C 1
ATOM 699 O O . GLU A 1 82 ? -0.608 12.121 -2.060 1.00 81.19 82 GLU A O 1
ATOM 704 N N . VAL A 1 83 ? -1.367 11.981 0.053 1.00 82.00 83 VAL A N 1
ATOM 705 C CA . VAL A 1 83 ? -2.190 10.778 -0.183 1.00 82.00 83 VAL A CA 1
ATOM 706 C C . VAL A 1 83 ? -3.343 11.083 -1.139 1.00 82.00 83 VAL A C 1
ATOM 708 O O . VAL A 1 83 ? -3.652 10.279 -2.013 1.00 82.00 83 VAL A O 1
ATOM 711 N N . ILE A 1 84 ? -3.953 12.266 -1.017 1.00 85.00 84 ILE A N 1
ATOM 712 C CA . ILE A 1 84 ? -5.021 12.713 -1.924 1.00 85.00 84 ILE A CA 1
ATOM 713 C C . ILE A 1 84 ? -4.465 12.892 -3.340 1.00 85.00 84 ILE A C 1
ATOM 715 O O . ILE A 1 84 ? -5.074 12.435 -4.304 1.00 85.00 84 ILE A O 1
ATOM 719 N N . THR A 1 85 ? -3.297 13.526 -3.474 1.00 84.62 85 THR A N 1
ATOM 720 C CA . THR A 1 85 ? -2.634 13.694 -4.774 1.00 84.62 85 THR A CA 1
ATOM 721 C C . THR A 1 85 ? -2.270 12.347 -5.397 1.00 84.62 85 THR A C 1
ATOM 723 O O . THR A 1 85 ? -2.503 12.155 -6.590 1.00 84.62 85 THR A O 1
ATOM 726 N N . GLU A 1 86 ? -1.734 11.409 -4.609 1.00 85.12 86 GLU A N 1
ATOM 727 C CA . GLU A 1 86 ? -1.425 10.046 -5.055 1.00 85.12 86 GLU A CA 1
ATOM 728 C C . GLU A 1 86 ? -2.689 9.337 -5.548 1.00 85.12 86 GLU A C 1
ATOM 730 O O . GLU A 1 86 ? -2.727 8.890 -6.692 1.00 85.12 86 GLU A O 1
ATOM 735 N N . TYR A 1 87 ? -3.748 9.318 -4.737 1.00 88.50 87 TYR A N 1
ATOM 736 C CA . TYR A 1 87 ? -5.029 8.721 -5.103 1.00 88.50 87 TYR A CA 1
ATOM 737 C C . TYR A 1 87 ? -5.596 9.302 -6.404 1.00 88.50 87 TYR A C 1
ATOM 739 O O . TYR A 1 87 ? -5.928 8.546 -7.318 1.00 88.50 87 TYR A O 1
ATOM 747 N N . ASN A 1 88 ? -5.661 10.633 -6.519 1.00 88.50 88 ASN A N 1
ATOM 748 C CA . ASN A 1 88 ? -6.179 11.298 -7.714 1.00 88.50 88 ASN A CA 1
ATOM 749 C C . ASN A 1 88 ? -5.352 10.931 -8.951 1.00 88.50 88 ASN A C 1
ATOM 751 O O . ASN A 1 88 ? -5.917 10.557 -9.975 1.00 88.50 88 ASN A O 1
ATOM 755 N N . THR A 1 89 ? -4.021 10.951 -8.827 1.00 86.81 89 THR A N 1
ATOM 756 C CA . THR A 1 89 ? -3.118 10.566 -9.919 1.00 86.81 89 THR A CA 1
ATOM 757 C C . THR A 1 89 ? -3.367 9.118 -10.335 1.00 86.81 89 THR A C 1
ATOM 759 O O . THR A 1 89 ? -3.563 8.837 -11.512 1.00 86.81 89 THR A O 1
ATOM 762 N N . LEU A 1 90 ? -3.418 8.170 -9.397 1.00 88.00 90 LEU A N 1
ATOM 763 C CA . LEU A 1 90 ? -3.660 6.765 -9.734 1.00 88.00 90 LEU A CA 1
ATOM 764 C C . LEU A 1 90 ? -5.034 6.561 -10.397 1.00 88.00 90 LEU A C 1
ATOM 766 O O . LEU A 1 90 ? -5.146 5.795 -11.358 1.00 88.00 90 LEU A O 1
ATOM 770 N N . CYS A 1 91 ? -6.062 7.287 -9.950 1.00 87.81 91 CYS A N 1
ATOM 771 C CA . CYS A 1 91 ? -7.400 7.243 -10.544 1.00 87.81 91 CYS A CA 1
ATOM 772 C C . CYS A 1 91 ? -7.439 7.789 -11.978 1.00 87.81 91 CYS A C 1
ATOM 774 O O . CYS A 1 91 ? -8.129 7.219 -12.819 1.00 87.81 91 CYS A O 1
ATOM 776 N N . GLU A 1 92 ? -6.679 8.840 -12.296 1.00 86.38 92 GLU A N 1
ATOM 777 C CA . GLU A 1 92 ? -6.583 9.377 -13.664 1.00 86.38 92 GLU A CA 1
ATOM 778 C C . GLU A 1 92 ? -5.984 8.354 -14.649 1.00 86.38 92 GLU A C 1
ATOM 780 O O . GLU A 1 92 ? -6.412 8.224 -15.807 1.00 86.38 92 GLU A O 1
ATOM 785 N N . TYR A 1 93 ? -5.002 7.576 -14.189 1.00 84.62 93 TYR A N 1
ATOM 786 C CA . TYR A 1 93 ? -4.360 6.549 -15.010 1.00 84.62 93 TYR A CA 1
ATOM 787 C C . TYR A 1 93 ? -5.146 5.231 -15.037 1.00 84.62 93 TYR A C 1
ATOM 789 O O . TYR A 1 93 ? -5.062 4.526 -16.047 1.00 84.62 93 TYR A O 1
ATOM 797 N N . ASN A 1 94 ? -5.928 4.932 -13.992 1.00 84.75 94 ASN A N 1
ATOM 798 C CA . ASN A 1 94 ? -6.868 3.810 -13.871 1.00 84.75 94 ASN A CA 1
ATOM 799 C C . ASN A 1 94 ? -6.300 2.464 -14.364 1.00 84.75 94 ASN A C 1
ATOM 801 O O . ASN A 1 94 ? -6.867 1.827 -15.253 1.00 84.75 94 ASN A O 1
ATOM 805 N N . GLY A 1 95 ? -5.141 2.051 -13.843 1.00 79.44 95 GLY A N 1
ATOM 806 C CA . GL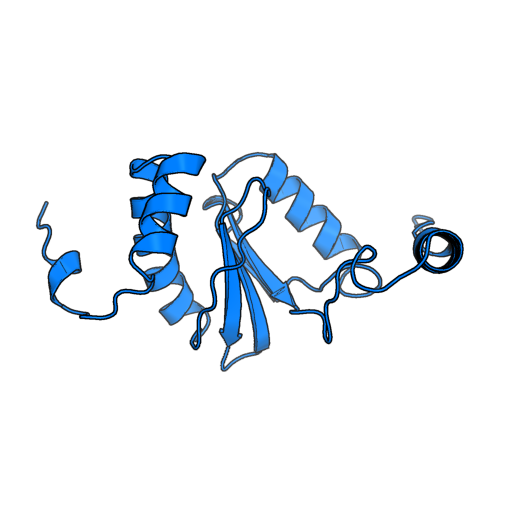Y A 1 95 ? -4.543 0.755 -14.189 1.00 79.44 95 GLY A CA 1
ATOM 807 C C . GLY A 1 95 ? -3.823 0.693 -15.543 1.00 79.44 95 GLY A C 1
ATOM 808 O O . GLY A 1 95 ? -3.408 -0.383 -15.955 1.00 79.44 95 GLY A O 1
ATOM 809 N N . ARG A 1 96 ? -3.686 1.806 -16.286 1.00 81.75 96 ARG A N 1
ATOM 810 C CA . ARG A 1 96 ? -3.021 1.790 -17.607 1.00 81.75 96 ARG A CA 1
ATOM 811 C C . ARG A 1 96 ? -1.500 1.692 -17.511 1.00 81.75 96 ARG A C 1
ATOM 813 O O . ARG A 1 96 ? -0.902 0.750 -18.009 1.00 81.75 96 ARG A O 1
ATOM 820 N N . ARG A 1 97 ? -0.861 2.714 -16.939 1.00 82.38 97 ARG A N 1
ATOM 821 C CA . ARG A 1 97 ? 0.607 2.778 -16.750 1.00 82.38 97 ARG A CA 1
ATOM 822 C C . ARG A 1 97 ? 1.018 2.821 -15.287 1.00 82.38 97 ARG A C 1
ATOM 824 O O . ARG A 1 97 ? 2.196 2.692 -14.979 1.00 82.38 97 ARG A O 1
ATOM 831 N N . LEU A 1 98 ? 0.040 3.032 -14.419 1.00 87.19 98 LEU A N 1
ATOM 832 C CA . LEU A 1 98 ? 0.163 2.995 -12.973 1.00 87.19 98 LEU A CA 1
ATOM 833 C C . LEU A 1 98 ? -0.745 1.879 -12.465 1.00 87.19 98 LEU A C 1
ATOM 835 O O . LEU A 1 98 ? -1.696 1.514 -13.160 1.00 87.19 98 LEU A O 1
ATOM 839 N N . CYS A 1 99 ? -0.455 1.370 -11.270 1.00 90.12 99 CYS A N 1
ATOM 840 C CA . CYS A 1 99 ? -1.307 0.393 -10.606 1.00 90.12 99 CYS A CA 1
ATOM 841 C C . CYS A 1 99 ? -2.737 0.925 -10.465 1.00 90.12 99 CYS A C 1
ATOM 843 O O . CYS A 1 99 ? -2.981 2.128 -10.311 1.00 90.12 99 CYS A O 1
ATOM 845 N N . LYS A 1 100 ? -3.704 0.015 -10.545 1.00 94.00 100 LYS A N 1
ATOM 846 C CA . LYS A 1 100 ? -5.100 0.352 -10.295 1.00 94.00 100 LYS A CA 1
ATOM 847 C C . LYS A 1 100 ? -5.355 0.495 -8.792 1.00 94.00 100 LYS A C 1
ATOM 849 O O . LYS A 1 100 ? -4.954 -0.369 -8.019 1.00 94.00 100 LYS A O 1
ATOM 854 N N . VAL A 1 101 ? -6.086 1.531 -8.382 1.00 96.25 101 VAL A N 1
ATOM 855 C CA . VAL A 1 101 ? -6.664 1.596 -7.029 1.00 96.25 101 VAL A CA 1
ATOM 856 C C . VAL A 1 101 ? -7.916 0.725 -6.999 1.00 96.25 101 VAL A C 1
ATOM 858 O O . VAL A 1 101 ? -8.811 0.900 -7.827 1.00 96.25 101 VAL A O 1
ATOM 861 N N . TYR A 1 102 ? -7.976 -0.217 -6.061 1.00 96.19 102 TYR A N 1
ATOM 862 C CA . TYR A 1 102 ? -9.179 -1.007 -5.809 1.00 96.19 102 TYR A CA 1
ATOM 863 C C . TYR A 1 102 ? -10.092 -0.303 -4.814 1.00 96.19 102 TYR A C 1
ATOM 865 O O . TYR A 1 102 ? -11.279 -0.153 -5.077 1.00 96.19 102 TYR A O 1
ATOM 873 N N . GLU A 1 103 ? -9.529 0.160 -3.698 1.00 97.12 103 GLU A N 1
ATOM 874 C CA . GLU A 1 103 ? -10.264 0.807 -2.614 1.00 97.12 103 GLU A CA 1
ATOM 875 C C . GLU A 1 103 ? -9.412 1.896 -1.965 1.00 97.12 103 GLU A C 1
ATOM 877 O O . GLU A 1 103 ? -8.180 1.867 -2.018 1.00 97.12 103 GLU A O 1
ATOM 882 N N . SER A 1 104 ? -10.057 2.858 -1.309 1.00 95.56 104 SER A N 1
ATOM 883 C CA . SER A 1 104 ? -9.337 3.867 -0.537 1.00 95.56 104 SER A CA 1
ATOM 884 C C . SER A 1 104 ? -10.135 4.385 0.653 1.00 95.56 104 SER A C 1
ATOM 886 O O . SER A 1 104 ? -11.363 4.322 0.704 1.00 95.56 104 SER A O 1
ATOM 888 N N . ASP A 1 105 ? -9.396 4.905 1.622 1.00 95.38 105 ASP A N 1
ATOM 889 C CA . ASP A 1 105 ? -9.877 5.758 2.695 1.00 95.38 105 ASP A CA 1
ATOM 890 C C . ASP A 1 105 ? -8.841 6.873 2.870 1.00 95.38 105 ASP A C 1
ATOM 892 O O . ASP A 1 105 ? -7.964 6.845 3.737 1.00 95.38 105 ASP A O 1
ATOM 896 N N . VAL A 1 106 ? -8.875 7.818 1.930 1.00 91.94 106 VAL A N 1
ATOM 897 C CA . VAL A 1 106 ? -7.880 8.894 1.826 1.00 91.94 106 VAL A CA 1
ATOM 898 C C . VAL A 1 106 ? -7.888 9.816 3.046 1.00 91.94 106 VAL A C 1
ATOM 900 O O . VAL A 1 106 ? -6.837 10.344 3.411 1.00 91.94 106 VAL A O 1
ATOM 903 N N . GLU A 1 107 ? -9.035 9.955 3.717 1.00 91.06 107 GLU A N 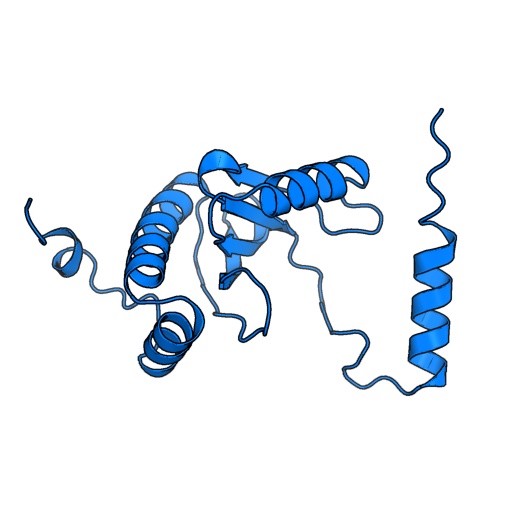1
ATOM 904 C CA . GLU A 1 107 ? -9.174 10.721 4.961 1.00 91.06 107 GLU A CA 1
ATOM 905 C C . GLU A 1 107 ? -8.369 10.101 6.102 1.00 91.06 107 GLU A C 1
ATOM 907 O O . GLU A 1 107 ? -7.825 10.831 6.928 1.00 91.06 107 GLU A O 1
ATOM 912 N N . ASN A 1 108 ? -8.228 8.772 6.110 1.00 92.69 108 ASN A N 1
ATOM 913 C CA . ASN A 1 108 ? -7.383 8.039 7.051 1.00 92.69 108 ASN A CA 1
ATOM 914 C C . ASN A 1 108 ? -5.994 7.701 6.488 1.00 92.69 108 ASN A C 1
ATOM 916 O O . ASN A 1 108 ? -5.163 7.113 7.187 1.00 92.69 108 ASN A O 1
ATOM 920 N N . GLY A 1 109 ? -5.693 8.115 5.256 1.00 93.56 109 GLY A N 1
ATOM 921 C CA . GLY A 1 109 ? -4.405 7.887 4.611 1.00 93.56 109 GLY A CA 1
ATOM 922 C C . GLY A 1 109 ? -4.216 6.461 4.083 1.00 93.56 109 GLY A C 1
ATOM 923 O O . GLY A 1 109 ? -3.092 5.965 4.115 1.00 93.56 109 GLY A O 1
ATOM 924 N N . ILE A 1 110 ? -5.287 5.786 3.662 1.00 95.62 110 ILE A N 1
ATOM 925 C CA . ILE A 1 110 ? -5.275 4.364 3.298 1.00 95.62 110 ILE A CA 1
ATOM 926 C C . ILE A 1 110 ? -5.594 4.187 1.820 1.00 95.62 110 ILE A C 1
ATOM 928 O O . ILE A 1 110 ? -6.585 4.721 1.321 1.00 95.62 110 ILE A O 1
ATOM 932 N N . ILE A 1 111 ? -4.775 3.402 1.126 1.00 96.00 111 ILE A N 1
ATOM 933 C CA . ILE A 1 111 ? -4.996 3.034 -0.275 1.00 96.00 111 ILE A CA 1
ATOM 934 C C . ILE A 1 111 ? -4.762 1.530 -0.418 1.00 96.00 111 ILE A C 1
ATOM 936 O O . ILE A 1 111 ? -3.737 1.017 0.034 1.00 96.00 111 ILE A O 1
ATOM 940 N N . LEU A 1 112 ? -5.708 0.835 -1.048 1.00 97.19 112 LEU A N 1
ATOM 941 C CA . LEU A 1 112 ? -5.564 -0.543 -1.502 1.00 97.19 112 LEU A CA 1
ATOM 942 C C . LEU A 1 112 ? -5.448 -0.540 -3.024 1.00 97.19 112 LEU A C 1
ATOM 944 O O . LEU A 1 112 ? -6.364 -0.114 -3.729 1.00 97.19 112 LEU A O 1
ATOM 948 N N . GLU A 1 113 ? -4.329 -1.029 -3.532 1.00 96.44 113 GLU A N 1
ATOM 949 C CA . GLU A 1 113 ? -4.008 -0.993 -4.954 1.00 96.44 113 GLU A CA 1
ATOM 950 C C . GLU A 1 113 ? -3.561 -2.360 -5.479 1.00 96.44 113 GLU A C 1
ATOM 952 O O . GLU A 1 113 ? -3.281 -3.300 -4.732 1.00 96.44 113 GLU A O 1
ATOM 957 N N . GLU A 1 114 ? -3.520 -2.463 -6.799 1.00 96.19 114 GLU A N 1
ATOM 958 C CA . GLU A 1 114 ? -3.020 -3.611 -7.538 1.00 96.19 114 GLU A CA 1
ATOM 959 C C . GLU A 1 114 ? -1.565 -3.930 -7.186 1.00 96.19 114 GLU A C 1
ATOM 961 O O . GLU A 1 114 ? -0.681 -3.071 -7.240 1.00 96.19 114 GLU A O 1
ATOM 966 N N . CYS A 1 115 ? -1.299 -5.202 -6.885 1.00 94.94 115 CYS A N 1
ATOM 967 C CA . CYS A 1 115 ? 0.063 -5.696 -6.759 1.00 94.94 115 CYS A CA 1
ATOM 968 C C . CYS A 1 115 ? 0.602 -6.085 -8.140 1.00 94.94 115 CYS A C 1
ATOM 970 O O . CYS A 1 115 ? 0.328 -7.183 -8.622 1.00 94.94 115 CYS A O 1
ATOM 972 N N . ILE A 1 116 ? 1.384 -5.203 -8.769 1.00 90.75 116 ILE A N 1
ATOM 973 C CA . ILE A 1 116 ? 2.044 -5.491 -10.053 1.00 90.75 116 ILE A CA 1
ATOM 974 C C . ILE A 1 116 ? 2.919 -6.747 -9.920 1.00 90.75 116 ILE A C 1
ATOM 976 O O . ILE A 1 116 ? 3.697 -6.857 -8.975 1.00 90.75 116 ILE A O 1
ATOM 980 N N . GLN A 1 117 ? 2.800 -7.684 -10.867 1.00 86.75 117 GLN A N 1
ATOM 981 C CA . GLN A 1 117 ? 3.563 -8.939 -10.904 1.00 86.75 117 GLN A CA 1
ATOM 982 C C . GLN A 1 117 ? 4.412 -9.015 -12.192 1.00 86.75 117 GLN A C 1
ATOM 984 O O . GLN A 1 117 ? 3.881 -8.722 -13.263 1.00 86.75 117 GLN A O 1
ATOM 989 N N . PRO A 1 118 ? 5.709 -9.389 -12.127 1.00 84.56 118 PRO A N 1
ATOM 990 C CA . PRO A 1 118 ? 6.452 -9.786 -10.921 1.00 84.56 118 PRO A CA 1
ATOM 991 C C . PRO A 1 118 ? 6.734 -8.620 -9.950 1.00 84.56 118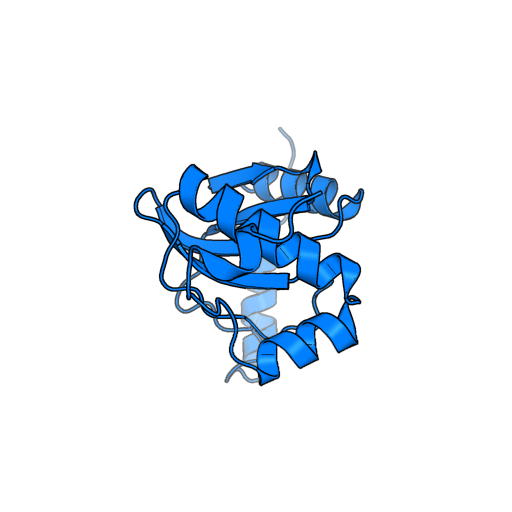 PRO A C 1
ATOM 993 O O . PRO A 1 118 ? 7.039 -8.856 -8.786 1.00 84.56 118 PRO A O 1
ATOM 996 N N . GLY A 1 119 ? 6.542 -7.369 -10.390 1.00 81.94 119 GLY A N 1
ATOM 997 C CA . GLY A 1 119 ? 6.602 -6.188 -9.517 1.00 81.94 119 GLY A CA 1
ATOM 998 C C . GLY A 1 119 ? 8.015 -5.745 -9.152 1.00 81.94 119 GLY A C 1
ATOM 999 O O . GLY A 1 119 ? 8.205 -5.066 -8.141 1.00 81.94 119 GLY A O 1
ATOM 1000 N N . ASP A 1 120 ? 9.004 -6.136 -9.954 1.00 84.44 120 ASP A N 1
ATOM 1001 C CA . ASP A 1 120 ? 10.399 -5.810 -9.702 1.00 84.44 120 ASP A CA 1
ATOM 1002 C C . ASP A 1 120 ? 10.675 -4.317 -9.873 1.00 84.44 120 ASP A C 1
ATOM 1004 O O . ASP A 1 120 ? 10.177 -3.643 -10.779 1.00 84.44 120 ASP A O 1
ATOM 1008 N N . SER A 1 121 ? 11.525 -3.793 -8.990 1.00 85.56 121 SER A N 1
ATOM 1009 C CA . SER A 1 121 ? 12.074 -2.452 -9.156 1.00 85.56 121 SER A CA 1
ATOM 1010 C C . SER A 1 121 ? 12.865 -2.379 -10.458 1.00 85.56 121 SER A C 1
ATOM 1012 O O . SER A 1 121 ? 13.626 -3.289 -10.776 1.00 85.56 121 SER A O 1
ATOM 1014 N N . LEU A 1 122 ? 12.797 -1.237 -11.147 1.00 87.69 122 LEU A N 1
ATOM 1015 C CA . LEU A 1 122 ? 13.623 -0.969 -12.325 1.00 87.69 122 LEU A CA 1
ATOM 1016 C C . LEU A 1 122 ? 15.124 -1.178 -12.049 1.00 87.69 122 LEU A C 1
ATOM 1018 O O . LEU A 1 122 ? 15.880 -1.500 -12.956 1.00 87.69 122 LEU A O 1
ATOM 1022 N N . PHE A 1 123 ? 15.568 -1.023 -10.801 1.00 86.56 123 PHE A N 1
ATOM 1023 C CA . PHE A 1 123 ? 16.964 -1.218 -10.403 1.00 86.56 123 PHE A CA 1
ATOM 1024 C C . PHE A 1 123 ? 17.327 -2.666 -10.050 1.00 86.56 123 PHE A C 1
ATOM 1026 O O . PHE A 1 123 ? 18.501 -2.953 -9.829 1.00 86.56 123 PHE A O 1
ATOM 1033 N N . HIS A 1 124 ? 16.355 -3.574 -9.978 1.00 85.88 124 HIS A N 1
ATOM 1034 C CA . HIS A 1 124 ? 16.605 -4.977 -9.682 1.00 85.88 124 HIS A CA 1
ATOM 1035 C C . HIS A 1 124 ? 17.043 -5.712 -10.954 1.00 85.88 124 HIS A C 1
ATOM 1037 O O . HIS A 1 124 ? 16.295 -5.769 -11.921 1.00 85.88 124 HIS A O 1
ATOM 1043 N N . GLY A 1 125 ? 18.267 -6.246 -10.974 1.00 83.44 125 GLY A N 1
ATOM 1044 C CA . GLY A 1 125 ? 18.779 -7.081 -12.071 1.00 83.44 125 GLY A CA 1
ATOM 1045 C C . GLY A 1 125 ? 19.122 -6.356 -13.382 1.00 83.44 125 GLY A C 1
ATOM 1046 O O . GLY A 1 125 ? 19.914 -6.885 -14.155 1.00 83.44 125 GLY A O 1
ATOM 1047 N N . ASN A 1 126 ? 18.610 -5.143 -13.611 1.00 88.19 126 ASN A N 1
ATOM 1048 C CA . ASN A 1 126 ? 18.761 -4.441 -14.890 1.00 88.19 126 ASN A CA 1
ATOM 1049 C C . ASN A 1 126 ? 20.046 -3.606 -14.986 1.00 88.19 126 ASN A C 1
ATOM 1051 O O . ASN A 1 126 ? 20.388 -2.834 -14.078 1.00 88.19 126 ASN A O 1
ATOM 1055 N N . GLY A 1 127 ? 20.706 -3.670 -16.145 1.00 93.38 127 GLY A N 1
ATOM 1056 C CA . GLY A 1 127 ? 21.844 -2.814 -16.502 1.00 93.38 127 GLY A CA 1
ATOM 1057 C C . GLY A 1 127 ? 21.441 -1.360 -16.788 1.00 93.38 127 GLY A C 1
ATOM 1058 O O . GLY A 1 127 ? 20.267 -1.042 -16.935 1.00 93.38 127 GLY A O 1
ATOM 1059 N N . TYR A 1 128 ? 22.408 -0.441 -16.877 1.00 93.31 128 TYR A N 1
ATOM 1060 C CA . TYR A 1 128 ? 22.125 0.987 -17.117 1.00 93.31 128 TYR A CA 1
ATOM 1061 C C . TYR A 1 128 ? 21.305 1.239 -18.395 1.00 93.31 128 TYR A C 1
ATOM 1063 O O . TYR A 1 128 ? 20.256 1.876 -18.322 1.00 93.31 128 TYR A O 1
ATOM 1071 N N . GLU A 1 129 ? 21.741 0.684 -19.528 1.00 95.31 129 GLU A N 1
ATOM 1072 C CA . GLU A 1 129 ? 21.067 0.844 -20.828 1.00 95.31 129 GLU A CA 1
ATOM 1073 C C . GLU A 1 129 ? 19.652 0.254 -20.830 1.00 95.31 129 GLU A C 1
ATOM 1075 O O . GLU A 1 129 ? 18.706 0.859 -21.331 1.00 95.31 129 GLU A O 1
ATOM 1080 N N . GLU A 1 130 ? 19.482 -0.908 -20.201 1.00 93.12 130 GLU A N 1
ATOM 1081 C CA . GLU A 1 130 ? 18.184 -1.565 -20.066 1.00 93.12 130 GLU A CA 1
ATOM 1082 C C . GLU A 1 130 ? 17.209 -0.718 -19.242 1.00 93.12 130 GLU A C 1
ATOM 1084 O O . GLU A 1 130 ? 16.067 -0.510 -19.654 1.00 93.12 130 GLU A O 1
ATOM 1089 N N . ARG A 1 131 ? 17.674 -0.132 -18.130 1.00 94.31 131 ARG A N 1
ATOM 1090 C CA . ARG A 1 131 ? 16.853 0.780 -17.322 1.00 94.31 131 ARG A CA 1
ATOM 1091 C C . ARG A 1 131 ? 16.399 2.004 -18.109 1.00 94.31 131 ARG A C 1
ATOM 1093 O O . ARG A 1 131 ? 15.246 2.406 -17.972 1.00 94.31 131 ARG A O 1
ATOM 1100 N N . ILE A 1 132 ? 17.281 2.587 -18.923 1.00 92.31 132 ILE A N 1
ATOM 1101 C CA . ILE A 1 132 ? 16.935 3.730 -19.781 1.00 92.31 132 ILE A CA 1
ATOM 1102 C C . ILE A 1 132 ? 15.902 3.320 -20.825 1.00 92.31 132 ILE A C 1
ATOM 1104 O O . ILE A 1 132 ? 14.889 4.000 -20.970 1.00 92.31 132 ILE A O 1
ATOM 1108 N N . SER A 1 133 ? 16.122 2.200 -21.512 1.00 91.88 133 SER A N 1
ATOM 1109 C CA . SER A 1 133 ? 15.192 1.681 -22.517 1.00 91.88 133 SER A CA 1
ATOM 1110 C C . SER A 1 133 ? 13.788 1.466 -21.936 1.00 91.88 133 SER A C 1
ATOM 1112 O O . SER A 1 133 ? 12.803 1.994 -22.465 1.00 91.88 133 SER A O 1
ATOM 1114 N N . ILE A 1 134 ? 13.694 0.777 -20.791 1.00 88.81 134 ILE A N 1
ATOM 1115 C CA . ILE A 1 134 ? 12.425 0.548 -20.089 1.00 88.81 134 ILE A CA 1
ATOM 1116 C C . ILE A 1 134 ? 11.790 1.886 -19.698 1.00 88.81 134 ILE A C 1
ATOM 1118 O O . ILE A 1 134 ? 10.622 2.116 -20.013 1.00 88.81 134 ILE A O 1
ATOM 1122 N N . PHE A 1 135 ? 12.549 2.800 -19.084 1.00 88.88 135 PHE A N 1
ATOM 1123 C CA . PHE A 1 135 ? 12.046 4.121 -18.707 1.00 88.88 135 PHE A CA 1
ATOM 1124 C C . PHE A 1 135 ? 11.481 4.894 -19.906 1.00 88.88 135 PHE A C 1
ATOM 1126 O O . PHE A 1 135 ? 10.348 5.369 -19.842 1.00 88.88 135 PHE A O 1
ATOM 1133 N N . CYS A 1 136 ? 12.217 4.981 -21.017 1.00 88.56 136 CYS A N 1
ATOM 1134 C CA . CYS A 1 136 ? 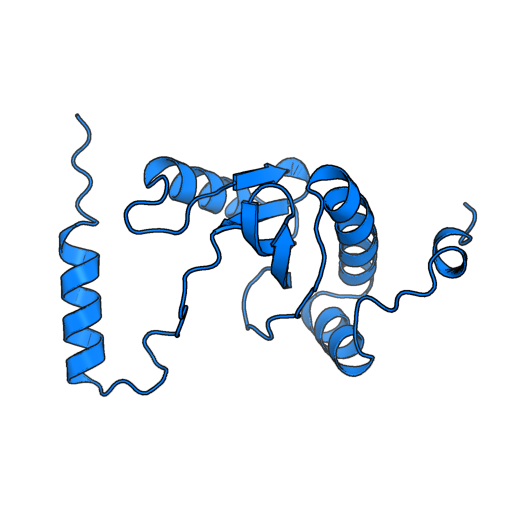11.765 5.664 -22.228 1.00 88.56 136 CYS A CA 1
ATOM 1135 C C . CYS A 1 136 ? 10.475 5.043 -22.784 1.00 88.56 136 CYS A C 1
ATOM 1137 O O . CYS A 1 136 ? 9.550 5.768 -23.155 1.00 88.56 136 CYS A O 1
ATOM 1139 N N . SER A 1 137 ? 10.373 3.711 -22.793 1.00 86.12 137 SER A N 1
ATOM 1140 C CA . SER A 1 137 ? 9.169 3.007 -23.257 1.00 86.12 137 SER A CA 1
ATOM 1141 C C . SER A 1 137 ? 7.933 3.309 -22.395 1.00 86.12 137 SER A C 1
ATOM 1143 O O . SER A 1 137 ? 6.828 3.504 -22.916 1.00 86.12 137 SER A O 1
ATOM 1145 N N . LEU A 1 138 ? 8.121 3.413 -21.075 1.00 82.75 138 LEU A N 1
ATOM 1146 C CA . LEU A 1 138 ? 7.068 3.771 -20.134 1.00 82.75 138 LEU A CA 1
ATOM 1147 C C . LEU A 1 138 ? 6.664 5.231 -20.330 1.00 82.75 138 LEU A C 1
ATOM 1149 O O . LEU A 1 138 ? 5.477 5.506 -20.524 1.00 82.75 138 LEU A O 1
ATOM 1153 N N . PHE A 1 139 ? 7.646 6.136 -20.348 1.00 82.12 139 PHE A N 1
ATOM 1154 C CA . PHE A 1 139 ? 7.458 7.584 -20.422 1.00 82.12 139 PHE A CA 1
ATOM 1155 C C . PHE A 1 139 ? 6.754 8.032 -21.707 1.00 82.12 139 PHE A C 1
ATOM 1157 O O . PHE A 1 139 ? 5.903 8.919 -21.664 1.00 82.12 139 PHE A O 1
ATOM 1164 N N . ASN A 1 140 ? 7.017 7.370 -22.838 1.00 76.19 140 ASN A N 1
ATOM 1165 C CA . ASN A 1 140 ? 6.425 7.736 -24.128 1.00 76.19 140 ASN A CA 1
ATOM 1166 C C . ASN A 1 140 ? 4.889 7.743 -24.142 1.00 76.19 140 ASN A C 1
ATOM 1168 O O . ASN A 1 140 ? 4.301 8.480 -24.928 1.00 76.19 140 ASN A O 1
ATOM 1172 N N . GLY A 1 141 ? 4.220 6.992 -23.262 1.00 66.75 141 GLY A N 1
ATOM 1173 C CA . GLY A 1 141 ? 2.763 7.084 -23.132 1.00 66.75 141 GLY A CA 1
ATOM 1174 C C . GLY A 1 141 ? 2.253 7.684 -21.826 1.00 66.75 141 GLY A C 1
ATOM 1175 O O . GLY A 1 141 ? 1.066 7.538 -21.547 1.00 66.75 141 GLY A O 1
ATOM 1176 N N . PHE A 1 142 ? 3.110 8.357 -21.049 1.00 68.81 142 PHE A N 1
ATOM 1177 C CA . PHE A 1 142 ? 2.683 9.297 -20.002 1.00 68.81 142 PHE A CA 1
ATOM 1178 C C . PHE A 1 142 ? 2.248 10.657 -20.578 1.00 68.81 142 PHE A C 1
ATOM 1180 O O . PHE A 1 142 ? 1.794 11.524 -19.837 1.00 68.81 142 PHE A O 1
ATOM 1187 N N . THR A 1 143 ? 2.330 10.854 -21.900 1.00 61.00 143 THR A N 1
ATOM 1188 C CA . THR A 1 143 ? 1.747 12.014 -22.587 1.00 61.00 143 THR A CA 1
ATOM 1189 C C . THR A 1 143 ? 0.218 11.903 -22.618 1.00 61.00 143 THR A C 1
ATOM 1191 O O . THR A 1 143 ? -0.399 11.584 -23.631 1.00 61.00 143 THR A O 1
ATOM 1194 N N . TYR A 1 144 ? -0.419 12.162 -21.478 1.00 54.94 144 TYR A N 1
ATOM 1195 C CA . TYR A 1 144 ? -1.854 12.406 -21.423 1.00 54.94 144 TYR A CA 1
ATOM 1196 C C . TYR A 1 144 ? -2.152 13.699 -22.194 1.00 54.94 144 TYR A C 1
ATOM 1198 O O . TYR A 1 144 ? -1.744 14.785 -21.780 1.00 54.94 144 TYR A O 1
ATOM 1206 N N . ARG A 1 145 ? -2.833 13.595 -23.339 1.00 50.62 145 ARG A N 1
ATOM 1207 C CA . ARG A 1 145 ? -3.511 14.744 -23.947 1.00 50.62 145 ARG A CA 1
ATOM 1208 C C . ARG A 1 145 ? -4.929 14.767 -23.377 1.00 50.62 145 ARG A C 1
ATOM 1210 O O . ARG A 1 145 ? -5.652 13.800 -23.616 1.00 50.62 145 ARG A O 1
ATOM 1217 N N . PRO A 1 146 ? -5.320 15.801 -22.614 1.00 47.25 146 PRO A N 1
ATOM 1218 C CA . PRO A 1 146 ? -6.716 15.962 -22.249 1.00 47.25 146 PRO A CA 1
ATOM 1219 C C . PRO A 1 146 ? -7.535 16.112 -23.537 1.00 47.25 146 PRO A C 1
ATOM 1221 O O . PRO A 1 146 ? -7.114 16.831 -24.446 1.00 47.25 146 PRO A O 1
ATOM 1224 N N . ASN A 1 147 ? -8.652 15.386 -23.617 1.00 45.16 147 ASN A N 1
ATOM 1225 C CA . ASN A 1 147 ? -9.697 15.648 -24.608 1.00 45.16 147 ASN A CA 1
ATOM 1226 C C . ASN A 1 147 ? -10.463 16.913 -24.229 1.00 45.16 147 ASN A C 1
ATOM 1228 O O . ASN A 1 147 ? -10.684 17.104 -23.010 1.00 45.16 147 ASN A O 1
#

Sequence (147 aa):
MNEDWKKERGMSYFKQDETEKIISRFGESFYEKVLRDIVTYTEKWKLYDFEFVHSYSANCVFKCRSELYGNTVLKVGKPRKEVITEYNTLCEYNGRRLCKVYESDVENGIILEECIQPGDSLFHGNGYEERISIFCSLFNGFTYRPN

Secondary structure (DSSP, 8-state):
--GGGGTS----SS-HHHHHHHHHHH-HHHHHHHHHHHHHHHHHHTEEEEEEE---SSSEEEEEEETTTEEEEEEE--SSHHHHHHHHHHHHHTTSSSPPEEEEEGGGTEEEEE--SS---TTSS--HHHHHHHHHHHHTT------

Foldseek 3Di:
DDPCVVPPDPDPVDDPVRLVVCCVLPNPVLSVLVVVVCVVVCVVQVWADWDWDPDPDQWGKIFIQGPVAGTKIKTQHALDPVLVVVVVVLVVCQPPLDWHWPDDDSNRSITITDCDPVNDDLPPPDDPVRSVVVVCVSVVPVPDDDD